Protein AF-A0A4Y3JKR9-F1 (afdb_monomer_lite)

pLDDT: mean 89.76, std 14.46, range [46.53, 98.44]

Sequence (45 aa):
MCIAITYATKDHYFGRNFDYEFSYNEVVTIIPRNYNFNSTMSMSE

Foldseek 3Di:
DKDWDWDDDVDIDTDIDDDDPDDPPDDDDDDDPPDDCVVPPPPDD

Structure (mmCIF, N/CA/C/O backbone):
data_AF-A0A4Y3JKR9-F1
#
_entry.id   AF-A0A4Y3JKR9-F1
#
loop_
_atom_site.group_PDB
_atom_site.id
_atom_site.type_symbol
_atom_site.label_atom_id
_atom_site.label_alt_id
_atom_site.label_comp_id
_atom_site.label_asym_id
_atom_site.label_entity_id
_atom_site.label_seq_id
_atom_site.pdbx_PDB_ins_code
_atom_site.Cartn_x
_atom_site.Cartn_y
_atom_site.Cartn_z
_atom_site.occupancy
_atom_site.B_iso_or_equiv
_atom_site.auth_seq_id
_atom_site.auth_comp_id
_atom_site.auth_asym_id
_atom_site.auth_atom_id
_atom_site.pdbx_PDB_model_num
ATOM 1 N N . MET A 1 1 ? 12.003 2.759 9.112 1.00 84.38 1 MET A N 1
ATOM 2 C CA . MET A 1 1 ? 12.446 3.445 7.870 1.00 84.38 1 MET A CA 1
ATOM 3 C C . MET A 1 1 ? 11.622 2.867 6.745 1.00 84.38 1 MET A C 1
ATOM 5 O O . MET A 1 1 ? 11.744 1.681 6.530 1.00 84.38 1 MET A O 1
ATOM 9 N N . CYS A 1 2 ? 10.771 3.646 6.083 1.00 94.50 2 CYS A N 1
ATOM 10 C CA . CYS A 1 2 ? 9.840 3.126 5.077 1.00 94.50 2 CYS A CA 1
ATOM 11 C C . CYS A 1 2 ? 10.345 3.357 3.646 1.00 94.50 2 CYS A C 1
ATOM 13 O O . CYS A 1 2 ? 11.001 4.365 3.391 1.00 94.50 2 CYS A O 1
ATOM 15 N N . ILE A 1 3 ? 9.970 2.484 2.704 1.00 97.12 3 ILE A N 1
ATOM 16 C CA . ILE A 1 3 ? 10.311 2.612 1.276 1.00 97.12 3 ILE A CA 1
ATOM 17 C C . ILE A 1 3 ? 9.055 2.397 0.428 1.00 97.12 3 ILE A C 1
ATOM 19 O O . ILE A 1 3 ? 8.323 1.436 0.650 1.00 97.12 3 ILE A O 1
ATOM 23 N N . ALA A 1 4 ? 8.827 3.260 -0.562 1.00 98.06 4 ALA A N 1
ATOM 24 C CA . ALA A 1 4 ? 7.794 3.099 -1.584 1.00 98.06 4 ALA A CA 1
ATOM 25 C C . ALA A 1 4 ? 8.436 3.119 -2.973 1.00 98.06 4 ALA A C 1
ATOM 27 O O . ALA A 1 4 ? 9.351 3.907 -3.215 1.00 98.06 4 ALA A O 1
ATOM 28 N N . ILE A 1 5 ? 7.962 2.260 -3.876 1.00 98.31 5 ILE A N 1
ATOM 29 C CA . ILE A 1 5 ? 8.486 2.154 -5.240 1.00 98.31 5 ILE A CA 1
ATOM 30 C C . ILE A 1 5 ? 7.358 2.069 -6.267 1.00 98.31 5 ILE A C 1
ATOM 32 O O . ILE A 1 5 ? 6.228 1.673 -5.974 1.00 98.31 5 ILE A O 1
ATOM 36 N N . THR A 1 6 ? 7.707 2.412 -7.501 1.00 98.38 6 THR A N 1
ATOM 37 C CA . THR A 1 6 ? 6.905 2.142 -8.694 1.00 98.38 6 THR A CA 1
ATOM 38 C C . THR A 1 6 ? 7.721 1.264 -9.632 1.00 98.38 6 THR A C 1
ATOM 40 O O . THR A 1 6 ? 8.951 1.343 -9.649 1.00 98.38 6 THR A O 1
ATOM 43 N N . TYR A 1 7 ? 7.050 0.412 -10.400 1.00 98.38 7 TYR A N 1
ATOM 44 C CA . TYR A 1 7 ? 7.700 -0.408 -11.416 1.00 98.38 7 TYR 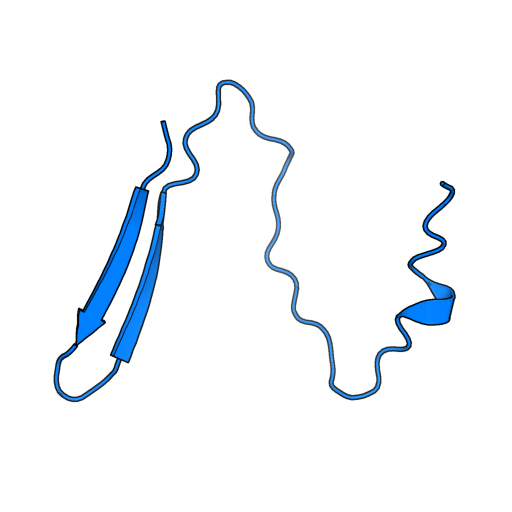A CA 1
ATOM 45 C C . TYR A 1 7 ? 6.831 -0.461 -12.671 1.00 98.38 7 TYR A C 1
ATOM 47 O O . TYR A 1 7 ? 5.637 -0.753 -12.591 1.00 98.38 7 TYR A O 1
ATOM 55 N N . ALA A 1 8 ? 7.424 -0.139 -13.821 1.00 98.19 8 ALA A N 1
ATOM 56 C CA . ALA A 1 8 ? 6.729 -0.039 -15.099 1.00 98.19 8 ALA A CA 1
ATOM 57 C C . ALA A 1 8 ? 7.202 -1.137 -16.058 1.00 98.19 8 ALA A C 1
ATOM 59 O O . ALA A 1 8 ? 8.400 -1.319 -16.275 1.00 98.19 8 ALA A O 1
ATOM 60 N N . THR A 1 9 ? 6.241 -1.859 -16.633 1.00 96.81 9 THR A N 1
ATOM 61 C CA . THR A 1 9 ? 6.447 -2.887 -17.663 1.00 96.81 9 THR A CA 1
ATOM 62 C C . THR A 1 9 ? 5.413 -2.673 -18.777 1.00 96.81 9 THR A C 1
ATOM 64 O O . THR A 1 9 ? 5.181 -1.537 -19.180 1.00 96.81 9 THR A O 1
ATOM 67 N N . LYS A 1 10 ? 4.746 -3.733 -19.255 1.00 98.19 10 LYS A N 1
ATOM 68 C CA . LYS A 1 10 ? 3.485 -3.608 -19.997 1.00 98.19 10 LYS A CA 1
ATOM 69 C C . LYS A 1 10 ? 2.387 -2.968 -19.132 1.00 98.19 10 LYS A C 1
ATOM 71 O O . LYS A 1 10 ? 1.621 -2.153 -19.633 1.00 98.19 10 LYS A O 1
ATOM 76 N N . ASP A 1 11 ? 2.360 -3.323 -17.849 1.00 98.19 11 ASP A N 1
ATOM 77 C CA . ASP A 1 11 ? 1.457 -2.768 -16.838 1.00 98.19 11 ASP A CA 1
ATOM 78 C C . ASP A 1 11 ? 2.233 -1.918 -15.816 1.00 98.19 11 ASP A C 1
ATOM 80 O O . ASP A 1 11 ? 3.471 -1.897 -15.813 1.00 98.19 11 ASP A O 1
ATOM 84 N N . HIS A 1 12 ? 1.501 -1.232 -14.933 1.00 98.12 12 HIS A N 1
ATOM 85 C CA . HIS A 1 12 ? 2.052 -0.339 -13.910 1.00 98.12 12 HIS A CA 1
ATOM 86 C C . HIS A 1 12 ? 1.809 -0.898 -12.507 1.00 98.12 12 HIS A C 1
ATOM 88 O O . HIS A 1 12 ? 0.676 -1.223 -12.153 1.00 98.12 12 HIS A O 1
ATOM 94 N N . TYR A 1 13 ? 2.867 -0.961 -11.698 1.00 98.31 13 TYR A N 1
ATOM 95 C CA . TYR A 1 13 ? 2.830 -1.484 -10.335 1.00 98.31 13 TYR A CA 1
ATOM 96 C C . TYR A 1 13 ? 3.238 -0.411 -9.327 1.00 98.31 13 TYR A C 1
ATOM 98 O O . TYR A 1 13 ? 4.155 0.379 -9.567 1.00 98.31 13 TYR A O 1
ATOM 106 N N . PHE A 1 14 ? 2.578 -0.422 -8.172 1.00 98.44 14 PHE A N 1
ATOM 107 C CA . PHE A 1 14 ? 2.862 0.453 -7.040 1.00 98.44 14 PHE A CA 1
ATOM 108 C C . PHE A 1 14 ? 2.811 -0.354 -5.742 1.00 98.44 14 PHE A C 1
ATOM 110 O O . PHE A 1 14 ? 1.912 -1.174 -5.557 1.00 98.44 14 PHE A O 1
ATOM 117 N N . GLY A 1 15 ? 3.766 -0.116 -4.843 1.00 98.12 15 GLY A N 1
ATOM 118 C CA . GLY A 1 15 ? 3.829 -0.791 -3.551 1.00 98.12 15 GLY A CA 1
ATOM 119 C C . GLY A 1 15 ? 4.816 -0.133 -2.591 1.00 98.12 15 GLY A C 1
ATOM 120 O O . GLY A 1 15 ? 5.602 0.738 -2.972 1.00 98.12 15 GLY A O 1
ATOM 121 N N . ARG A 1 16 ? 4.768 -0.546 -1.323 1.00 98.06 16 ARG A N 1
ATOM 122 C CA . ARG A 1 16 ? 5.660 -0.047 -0.274 1.00 98.06 16 ARG A CA 1
ATOM 123 C C . ARG A 1 16 ? 5.914 -1.087 0.808 1.00 98.06 16 ARG A C 1
ATOM 125 O O . ARG A 1 16 ? 5.046 -1.911 1.078 1.00 98.06 16 ARG A O 1
ATOM 132 N N . ASN A 1 17 ? 7.043 -0.947 1.492 1.00 97.25 17 ASN A N 1
ATOM 133 C CA . ASN A 1 17 ? 7.246 -1.538 2.808 1.00 97.25 17 ASN A CA 1
ATOM 134 C C . ASN A 1 17 ? 6.715 -0.577 3.885 1.00 97.25 17 ASN A C 1
ATOM 136 O O . ASN A 1 17 ? 6.812 0.658 3.774 1.00 97.25 17 ASN A O 1
ATOM 140 N N . PHE A 1 18 ? 6.106 -1.139 4.924 1.00 96.06 18 PHE A N 1
ATOM 141 C CA . PHE A 1 18 ? 5.678 -0.412 6.115 1.00 96.06 18 PHE A CA 1
ATOM 142 C C . PHE A 1 18 ? 6.459 -0.943 7.313 1.00 96.06 18 PHE A C 1
ATOM 144 O O . PHE A 1 18 ? 6.037 -1.878 7.982 1.00 96.06 18 PHE A O 1
ATOM 151 N N . ASP A 1 19 ? 7.638 -0.359 7.524 1.00 96.00 19 ASP A N 1
ATOM 152 C CA . ASP A 1 19 ? 8.565 -0.786 8.567 1.00 96.00 19 ASP A CA 1
ATOM 153 C C . ASP A 1 19 ? 8.397 0.110 9.797 1.00 96.00 19 ASP A C 1
ATOM 155 O O . ASP A 1 19 ? 8.822 1.277 9.796 1.00 96.00 19 ASP A O 1
ATOM 159 N N . TYR A 1 20 ? 7.779 -0.457 10.830 1.00 95.25 20 TYR A N 1
ATOM 160 C CA . TYR A 1 20 ? 7.512 0.174 12.119 1.00 95.25 20 TYR A CA 1
ATOM 161 C C . TYR A 1 20 ? 7.804 -0.808 13.262 1.00 95.25 20 TYR A C 1
ATOM 163 O O . TYR A 1 20 ? 7.874 -2.017 13.048 1.00 95.25 20 TYR A O 1
ATOM 171 N N . GLU A 1 21 ? 8.005 -0.298 14.474 1.00 96.06 21 GLU A N 1
ATOM 172 C CA . GLU A 1 21 ? 8.355 -1.106 15.649 1.00 96.06 21 GLU A CA 1
ATOM 173 C C . GLU A 1 21 ? 7.202 -1.971 16.189 1.00 96.06 21 GLU A C 1
ATOM 175 O O . GLU A 1 21 ? 7.445 -2.948 16.896 1.00 96.06 21 GLU A O 1
ATOM 180 N N . PHE A 1 22 ? 5.958 -1.635 15.841 1.00 95.50 22 PHE A N 1
ATOM 181 C CA . PHE A 1 22 ? 4.747 -2.333 16.270 1.00 95.50 22 PHE A CA 1
ATOM 182 C C . PHE A 1 22 ? 3.753 -2.448 15.110 1.00 95.50 22 PHE A C 1
ATOM 184 O O . PHE A 1 22 ? 3.694 -1.569 14.251 1.00 95.50 22 PHE A O 1
ATOM 191 N N . SER A 1 23 ? 2.945 -3.509 15.109 1.00 95.06 23 SER A N 1
ATOM 192 C CA . SER A 1 23 ? 1.828 -3.677 14.171 1.00 95.06 23 SER A CA 1
ATOM 193 C C . S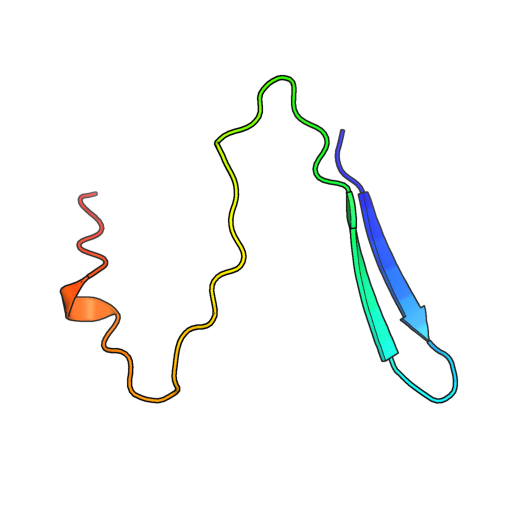ER A 1 23 ? 0.523 -3.210 14.809 1.00 95.06 23 SER A C 1
ATOM 195 O O . SER A 1 23 ? 0.223 -3.574 15.946 1.00 95.06 23 SER A O 1
ATOM 197 N N . TYR A 1 24 ? -0.280 -2.455 14.064 1.00 95.94 24 TYR A N 1
ATOM 198 C CA . TYR A 1 24 ? -1.586 -1.948 14.502 1.00 95.94 24 TYR A CA 1
ATOM 199 C C . TYR A 1 24 ? -2.755 -2.799 13.994 1.00 95.94 24 TYR A C 1
ATOM 201 O O . TYR A 1 24 ? -3.890 -2.329 13.925 1.00 95.94 24 TYR A O 1
ATOM 209 N N . ASN A 1 25 ? -2.486 -4.064 13.663 1.00 96.88 25 ASN A N 1
ATOM 210 C CA . ASN A 1 25 ? -3.478 -5.008 13.159 1.00 96.88 25 ASN A CA 1
ATOM 211 C C . ASN A 1 25 ? -4.115 -4.514 11.845 1.00 96.88 25 ASN A C 1
ATOM 213 O O . ASN A 1 25 ? -5.337 -4.493 11.688 1.00 96.88 25 ASN A O 1
ATOM 217 N N . GLU A 1 26 ? -3.252 -4.078 10.925 1.00 96.88 26 GLU A N 1
ATOM 218 C CA . GLU A 1 26 ? -3.594 -3.499 9.632 1.00 96.88 26 GLU A CA 1
ATOM 219 C C . GLU A 1 26 ? -4.454 -4.459 8.794 1.00 96.88 26 GLU A C 1
ATOM 221 O O . GLU A 1 26 ? -4.253 -5.675 8.793 1.00 96.88 26 GLU A O 1
ATOM 226 N N . VAL A 1 27 ? -5.410 -3.908 8.042 1.00 97.06 27 VAL A N 1
ATOM 227 C CA . VAL A 1 27 ? -6.363 -4.681 7.231 1.00 97.06 27 VAL A CA 1
ATOM 228 C C . VAL A 1 27 ? -6.496 -4.114 5.825 1.00 97.06 27 VAL A C 1
ATOM 230 O O . VAL A 1 27 ? -6.262 -2.929 5.578 1.00 97.06 27 VAL A O 1
ATOM 233 N N . VAL A 1 28 ? -6.917 -4.964 4.889 1.00 97.06 28 VAL A N 1
ATOM 234 C CA . VAL A 1 28 ? -7.305 -4.524 3.548 1.00 97.06 28 VAL A CA 1
ATOM 235 C C . VAL A 1 28 ? -8.671 -3.845 3.627 1.00 97.06 28 VAL A C 1
ATOM 237 O O . VAL A 1 28 ? -9.660 -4.478 3.990 1.00 97.06 28 VAL A O 1
ATOM 240 N N . THR A 1 29 ? -8.734 -2.573 3.234 1.00 96.25 29 THR A N 1
ATOM 241 C CA . THR A 1 29 ? -9.972 -1.782 3.238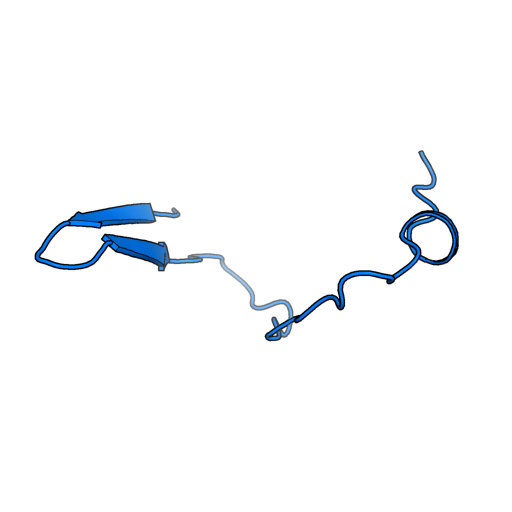 1.00 96.25 29 THR A CA 1
ATOM 242 C C . THR A 1 29 ? -10.349 -1.387 1.815 1.00 96.25 29 THR A C 1
ATOM 244 O O . THR A 1 29 ? -9.603 -0.682 1.139 1.00 96.25 29 THR A O 1
ATOM 247 N N . ILE A 1 30 ? -11.530 -1.820 1.366 1.00 96.31 30 ILE A N 1
ATOM 248 C CA . ILE A 1 30 ? -12.113 -1.444 0.072 1.00 96.31 30 ILE A CA 1
ATOM 249 C C . ILE A 1 30 ? -13.331 -0.564 0.344 1.00 96.31 30 ILE A C 1
ATOM 251 O O . ILE A 1 30 ? -14.309 -1.020 0.935 1.00 96.31 30 ILE A O 1
ATOM 255 N N . ILE A 1 31 ? -13.282 0.693 -0.098 1.00 95.38 31 ILE A N 1
ATOM 256 C CA . ILE A 1 31 ? -14.380 1.647 0.086 1.00 95.38 31 ILE A CA 1
ATOM 257 C C . ILE A 1 31 ? -15.224 1.702 -1.199 1.00 95.38 31 ILE A C 1
ATOM 259 O O . ILE A 1 31 ? -14.685 2.009 -2.266 1.00 95.38 31 ILE A O 1
ATOM 263 N N . PRO A 1 32 ? -16.536 1.398 -1.144 1.00 95.81 32 PRO A N 1
ATOM 264 C CA . PRO A 1 32 ? -17.391 1.43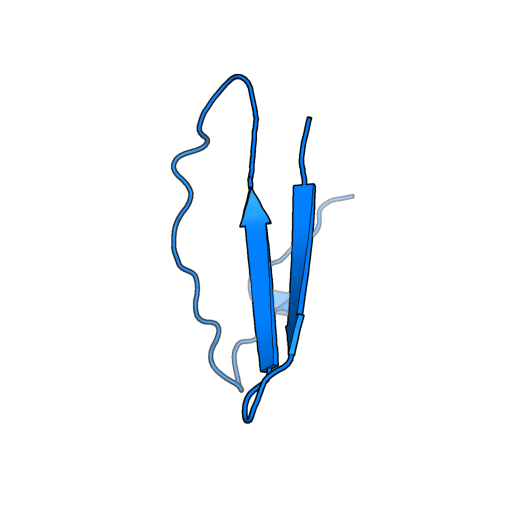7 -2.324 1.00 95.81 32 PRO A CA 1
ATOM 265 C C . PRO A 1 32 ? -17.659 2.879 -2.778 1.00 95.81 32 PRO A C 1
ATOM 267 O O . PRO A 1 32 ? -17.643 3.814 -1.982 1.00 95.81 32 PRO A O 1
ATOM 270 N N . ARG A 1 33 ? -17.987 3.051 -4.067 1.00 94.62 33 ARG A N 1
ATOM 271 C CA . ARG A 1 33 ? -18.131 4.371 -4.719 1.00 94.62 33 ARG A CA 1
ATOM 272 C C . ARG A 1 33 ? -19.076 5.356 -4.011 1.00 94.62 33 ARG A C 1
ATOM 274 O O . ARG A 1 33 ? -18.820 6.550 -4.061 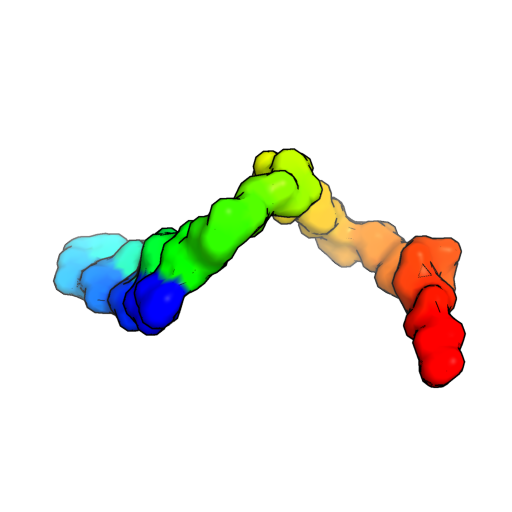1.00 94.62 33 ARG A O 1
ATOM 281 N N . ASN A 1 34 ? -20.141 4.868 -3.372 1.00 93.88 34 ASN A N 1
ATOM 282 C CA . ASN A 1 34 ? -21.163 5.703 -2.718 1.00 93.88 34 ASN A CA 1
ATOM 283 C C . ASN A 1 34 ? -21.044 5.710 -1.184 1.00 93.88 34 ASN A C 1
ATOM 285 O O . ASN A 1 34 ? -22.022 5.979 -0.488 1.00 93.88 34 ASN A O 1
ATOM 289 N N . TYR A 1 35 ? -19.879 5.362 -0.639 1.00 92.69 35 TYR A N 1
ATOM 290 C CA . TYR A 1 35 ? -19.639 5.456 0.796 1.00 92.69 35 TYR A CA 1
ATOM 291 C C . TYR A 1 35 ? -19.606 6.924 1.241 1.00 92.69 35 TYR A C 1
ATOM 293 O O . TYR A 1 35 ? -18.849 7.729 0.700 1.00 92.69 35 TYR A O 1
ATOM 301 N N . ASN A 1 36 ? -20.431 7.281 2.227 1.00 92.25 36 ASN A N 1
ATOM 302 C CA . ASN A 1 36 ? -20.474 8.635 2.771 1.00 92.25 36 ASN A CA 1
ATOM 303 C C . ASN A 1 36 ? -19.384 8.818 3.839 1.00 92.25 36 ASN A C 1
ATOM 305 O O . ASN A 1 36 ? -19.535 8.350 4.966 1.00 92.25 36 ASN A O 1
ATOM 309 N N . PHE A 1 37 ? -18.314 9.536 3.494 1.00 89.56 37 PHE A N 1
ATOM 310 C CA . PHE A 1 37 ? -17.209 9.828 4.413 1.00 89.56 37 PHE A CA 1
ATOM 311 C C . PHE A 1 37 ? -17.601 10.773 5.560 1.00 89.56 37 PHE A C 1
ATOM 313 O O . PHE A 1 37 ? -17.077 10.636 6.663 1.00 89.56 37 PHE A O 1
ATOM 320 N N . ASN A 1 38 ? -18.554 11.686 5.344 1.00 85.19 38 ASN A N 1
ATOM 321 C CA . ASN A 1 38 ? -18.943 12.690 6.343 1.00 85.19 38 ASN A CA 1
ATOM 322 C C . ASN A 1 38 ? -19.674 12.072 7.542 1.00 85.19 38 ASN A C 1
ATOM 324 O O . ASN A 1 38 ? -19.643 12.626 8.635 1.00 85.19 38 ASN A O 1
ATOM 328 N N . SER A 1 39 ? -20.351 10.936 7.345 1.00 66.94 39 SER A N 1
ATOM 329 C CA . SER A 1 39 ? -21.068 10.246 8.425 1.00 66.94 39 SER A CA 1
ATOM 330 C C . SER A 1 39 ? -20.172 9.393 9.324 1.00 66.94 39 SER A C 1
ATOM 332 O O . SER A 1 39 ? -20.588 9.044 10.424 1.00 66.94 39 SER A O 1
ATOM 334 N N . THR A 1 40 ? -18.974 9.024 8.865 1.00 61.62 40 THR A N 1
ATOM 335 C CA . THR A 1 40 ? -18.093 8.062 9.552 1.00 61.62 40 THR A CA 1
ATOM 336 C C . THR A 1 40 ? -16.740 8.635 9.944 1.00 61.62 40 THR A C 1
ATOM 338 O O . THR A 1 40 ? -16.131 8.128 10.881 1.00 61.62 40 THR A O 1
ATOM 341 N N . MET A 1 41 ? -16.278 9.703 9.294 1.00 59.72 41 MET A N 1
ATOM 342 C CA . MET A 1 41 ? -15.077 10.433 9.689 1.00 59.72 41 MET A CA 1
ATOM 343 C C . MET A 1 41 ? -15.486 11.756 10.337 1.00 59.72 41 MET A C 1
ATOM 345 O O . MET A 1 41 ? -15.315 12.826 9.760 1.00 59.72 41 MET A O 1
ATOM 349 N N . SER A 1 42 ? -16.034 11.699 11.555 1.00 56.69 42 SER A N 1
ATOM 350 C CA . SER A 1 42 ? -15.981 12.865 12.437 1.00 56.69 42 SER A CA 1
ATOM 351 C C . SER A 1 42 ? -14.517 13.064 12.821 1.00 56.69 42 SER A C 1
ATOM 353 O O . SER A 1 42 ? -14.026 12.458 13.773 1.00 56.69 42 SER A O 1
ATOM 355 N N . MET A 1 43 ? -13.790 13.851 12.032 1.00 56.38 43 MET A N 1
ATOM 356 C CA . MET A 1 43 ? -12.516 14.408 12.466 1.00 56.38 43 MET A CA 1
ATOM 357 C C . MET A 1 43 ? -12.860 15.377 13.599 1.00 56.38 43 MET A C 1
ATOM 359 O O . MET A 1 43 ? -13.284 16.502 13.349 1.00 56.38 43 MET A O 1
ATOM 363 N N . SER A 1 44 ? -12.797 14.900 14.844 1.00 52.94 44 SER A N 1
ATOM 364 C CA . SER A 1 44 ? -12.590 15.798 15.974 1.00 52.94 44 SER A CA 1
ATOM 365 C C . SER A 1 44 ? -11.221 16.427 15.759 1.00 52.94 44 SER A C 1
ATOM 367 O O . SER A 1 44 ? -10.238 15.688 15.641 1.00 52.94 44 SER A O 1
ATOM 369 N N . GLU A 1 45 ? -11.194 17.751 15.627 1.00 46.53 45 GLU A N 1
ATOM 370 C CA . GLU A 1 45 ? -9.963 18.535 15.762 1.00 46.53 45 GLU A CA 1
ATOM 371 C C . GLU A 1 45 ? -9.197 18.157 17.038 1.00 46.53 45 GLU A C 1
ATOM 373 O O . GLU A 1 45 ? -9.856 17.847 18.063 1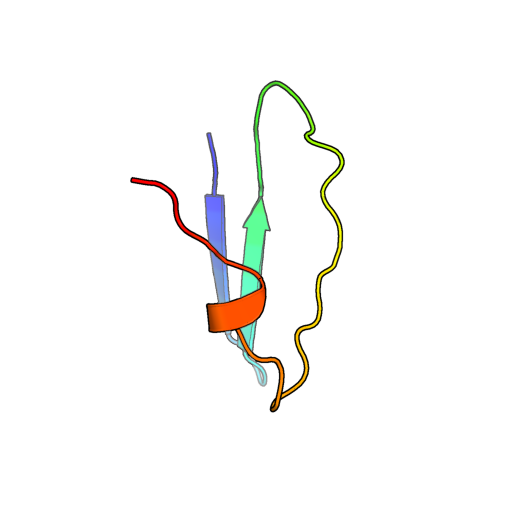.00 46.53 45 GLU A O 1
#

Radius of gyration: 15.85 Å; chains: 1; bounding box: 34×24×36 Å

Secondary structure (DSSP, 8-state):
--EEEEEESSSEEEEEE---SS----------TT--GGGT-----